Protein AF-I3XRX9-F1 (afdb_monomer_lite)

Radius of gyration: 26.28 Å; chains: 1; bounding box: 37×38×91 Å

Sequence (114 aa):
MSSILLLLAIVPALVHLVNTGLTSTSIAMETRVAANHGLLYLVRSNEGYRVLIYIGKPPGKLYLYDSTGVRIDLLAKCGFTESRTCIYPELLVLKPPVYMYIDGVIIAGVVVSP

Secondary structure (DSSP, 8-state):
-------SSSHHHHHHHHHHHHHS--S------PPP-EEEEEEE-SS-EEEEEEESS--S-EEEE-TT--EEESHHHH-TTS-SEEE-SS-B---SS-EEEETTEEEE-EEE--

Foldseek 3Di:
DDDPPDDDDPVVVVVVCVVVVVVVPPPDPPPPPPDKDKAWEFEDDPVATWIKIFIPADFPFKWKAAPVGDIDGVCVQAVRPPDRIGTRPDGDHGHPQMWMDGNNDIYTYDYDYD

Structure (mmCIF, N/CA/C/O backbone):
data_AF-I3XRX9-F1
#
_entry.id   AF-I3XRX9-F1
#
loop_
_atom_site.group_PDB
_atom_site.id
_atom_site.type_symbol
_atom_site.label_atom_id
_atom_site.label_alt_id
_atom_site.label_comp_id
_atom_site.la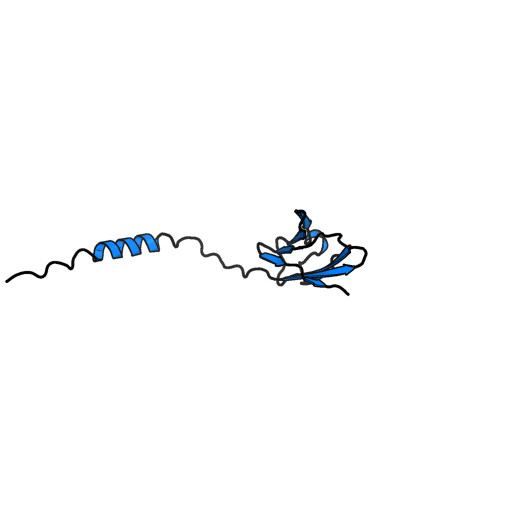bel_asym_id
_atom_site.label_entity_id
_atom_site.label_seq_id
_atom_site.pdbx_PDB_ins_code
_atom_site.Cartn_x
_atom_site.Cartn_y
_atom_site.Cartn_z
_atom_site.occupancy
_atom_site.B_iso_or_equiv
_atom_site.auth_seq_id
_atom_site.auth_comp_id
_atom_site.auth_asym_id
_atom_site.auth_atom_id
_atom_site.pdbx_PDB_model_num
ATOM 1 N N . MET A 1 1 ? -18.203 -29.471 -72.920 1.00 44.75 1 MET A N 1
ATOM 2 C CA . MET A 1 1 ? -18.127 -28.002 -73.068 1.00 44.75 1 MET A CA 1
ATOM 3 C C . MET A 1 1 ? -18.770 -27.360 -71.849 1.00 44.75 1 MET A C 1
ATOM 5 O O . MET A 1 1 ? -19.826 -27.832 -71.456 1.00 44.75 1 MET A O 1
ATOM 9 N N . SER A 1 2 ? -18.112 -26.321 -71.315 1.00 40.06 2 SER A N 1
ATOM 10 C CA . SER A 1 2 ? -18.525 -25.387 -70.245 1.00 40.06 2 SER A CA 1
ATOM 11 C C . SER A 1 2 ? -18.691 -25.920 -68.817 1.00 40.06 2 SER A C 1
ATOM 13 O O . SER A 1 2 ? -19.292 -26.959 -68.607 1.00 40.06 2 SER A O 1
ATOM 15 N N . SER A 1 3 ? -18.246 -25.240 -67.758 1.00 46.31 3 SER A N 1
ATOM 16 C CA . SER A 1 3 ? -17.369 -24.067 -67.600 1.00 46.31 3 SER A CA 1
ATOM 17 C C . SER A 1 3 ? -16.941 -24.054 -66.125 1.00 46.31 3 SER A C 1
ATOM 19 O O . SER A 1 3 ? -17.778 -23.856 -65.250 1.00 46.31 3 SER A O 1
ATOM 21 N N . ILE A 1 4 ? -15.655 -24.274 -65.840 1.00 51.44 4 ILE A N 1
ATOM 22 C CA . ILE A 1 4 ? -15.066 -24.041 -64.513 1.00 51.44 4 ILE A CA 1
ATOM 23 C C . ILE A 1 4 ? -14.690 -22.559 -64.470 1.00 51.44 4 ILE A C 1
ATOM 25 O O . ILE A 1 4 ? -13.703 -22.150 -65.072 1.00 51.44 4 ILE A O 1
ATOM 29 N N . LEU A 1 5 ? -15.500 -21.741 -63.806 1.00 52.81 5 LEU A N 1
ATOM 30 C CA . LEU A 1 5 ? -15.227 -20.320 -63.589 1.00 52.81 5 LEU A CA 1
ATOM 31 C C . LEU A 1 5 ? -15.628 -19.976 -62.160 1.00 52.81 5 LEU A C 1
ATOM 33 O O . LEU A 1 5 ? -16.762 -19.581 -61.933 1.00 52.81 5 LEU A O 1
ATOM 37 N N . LEU A 1 6 ? -14.716 -20.176 -61.204 1.00 50.69 6 LEU A N 1
ATOM 38 C CA . LEU A 1 6 ? -14.761 -19.557 -59.869 1.00 50.69 6 LEU A CA 1
ATOM 39 C C . LEU A 1 6 ? -13.520 -19.959 -59.062 1.00 50.69 6 LEU A C 1
ATOM 41 O O . LEU A 1 6 ? -13.612 -20.713 -58.106 1.00 50.69 6 LEU A O 1
ATOM 45 N N . LEU A 1 7 ? -12.330 -19.506 -59.462 1.00 51.50 7 LEU A N 1
ATOM 46 C CA . LEU A 1 7 ? -11.115 -19.718 -58.656 1.00 51.50 7 LEU A CA 1
ATOM 47 C C . LEU A 1 7 ? -10.012 -18.711 -59.009 1.00 51.50 7 LEU A C 1
ATOM 49 O O . LEU A 1 7 ? -8.885 -19.084 -59.289 1.00 51.50 7 LEU A O 1
ATOM 53 N N . LEU A 1 8 ? -10.332 -17.413 -59.035 1.00 51.22 8 LEU A N 1
ATOM 54 C CA . LEU 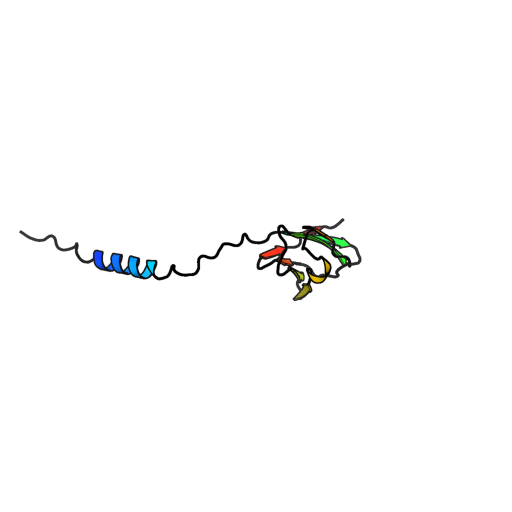A 1 8 ? -9.324 -16.367 -59.294 1.00 51.22 8 LEU A CA 1
ATOM 55 C C . LEU A 1 8 ? -9.549 -15.055 -58.525 1.00 51.22 8 LEU A C 1
ATOM 57 O O . LEU A 1 8 ? -8.906 -14.057 -58.822 1.00 51.22 8 LEU A O 1
ATOM 61 N N . ALA A 1 9 ? -10.418 -15.046 -57.507 1.00 51.31 9 ALA A N 1
ATOM 62 C CA . ALA A 1 9 ? -10.709 -13.837 -56.724 1.00 51.31 9 ALA A CA 1
ATOM 63 C C . ALA A 1 9 ? -10.263 -13.896 -55.248 1.00 51.31 9 ALA A C 1
ATOM 65 O O . ALA A 1 9 ? -10.376 -12.900 -54.544 1.00 51.31 9 ALA A O 1
ATOM 66 N N . ILE A 1 10 ? -9.738 -15.028 -54.761 1.00 52.91 10 ILE A N 1
ATOM 67 C CA . ILE A 1 10 ? -9.416 -15.196 -53.326 1.00 52.91 10 ILE A CA 1
ATOM 68 C C . ILE A 1 10 ? -7.946 -14.844 -53.015 1.00 52.91 10 ILE A C 1
ATOM 70 O O . ILE A 1 10 ? -7.601 -14.518 -51.882 1.00 52.91 10 ILE A O 1
ATOM 74 N N . VAL A 1 11 ? -7.069 -14.832 -54.022 1.00 53.94 11 VAL A N 1
ATOM 75 C CA . VAL A 1 11 ? -5.625 -14.615 -53.819 1.00 53.94 11 VAL A CA 1
ATOM 76 C C . VAL A 1 11 ? -5.262 -13.156 -53.473 1.00 53.94 11 VAL A C 1
ATOM 78 O O . VAL A 1 11 ? -4.489 -12.966 -52.533 1.00 53.94 11 VAL A O 1
ATOM 81 N N . PRO A 1 12 ? -5.819 -12.105 -54.114 1.00 53.53 12 PRO A N 1
ATOM 82 C CA . PRO A 1 12 ? -5.416 -10.725 -53.808 1.00 53.53 12 PRO A CA 1
ATOM 83 C C . PRO A 1 12 ? -5.842 -10.266 -52.405 1.00 53.53 12 PRO A C 1
ATOM 85 O O . PRO A 1 12 ? -5.142 -9.480 -51.769 1.00 53.53 12 PRO A O 1
ATOM 88 N N . ALA A 1 13 ? -6.962 -10.793 -51.895 1.00 54.06 13 ALA A N 1
ATOM 89 C CA . ALA A 1 13 ? -7.468 -10.473 -50.561 1.00 54.06 13 ALA A CA 1
ATOM 90 C C . ALA A 1 13 ? -6.580 -11.051 -49.443 1.00 54.06 13 ALA A C 1
ATOM 92 O O . ALA A 1 13 ? -6.353 -10.387 -48.434 1.00 54.06 13 ALA A O 1
ATOM 93 N N . LEU A 1 14 ? -6.015 -12.248 -49.644 1.00 53.19 14 LEU A N 1
ATOM 94 C CA . LEU A 1 14 ? -5.073 -12.860 -48.699 1.00 53.19 14 LEU A CA 1
ATOM 95 C C . LEU A 1 14 ? -3.733 -12.113 -48.655 1.00 53.19 14 LEU A C 1
ATOM 97 O O . LEU A 1 14 ? -3.187 -11.905 -47.574 1.00 53.19 14 LEU A O 1
ATOM 101 N N . VAL A 1 15 ? -3.229 -11.641 -49.799 1.00 55.78 15 VAL A N 1
ATOM 102 C CA . VAL A 1 15 ? -1.965 -10.881 -49.852 1.00 55.78 15 VAL A CA 1
ATOM 103 C C . VAL A 1 15 ? -2.104 -9.508 -49.183 1.00 55.78 15 VAL A C 1
ATOM 105 O O . VAL A 1 15 ? -1.197 -9.080 -48.469 1.00 55.78 15 VAL A O 1
ATOM 108 N N . HIS A 1 16 ? -3.249 -8.831 -49.332 1.00 51.84 16 HIS A N 1
ATOM 109 C CA . HIS A 1 16 ? -3.499 -7.578 -48.615 1.00 51.84 16 HIS A CA 1
ATOM 110 C C . HIS A 1 16 ? -3.662 -7.762 -47.103 1.00 51.84 16 HIS A C 1
ATOM 112 O O . HIS A 1 16 ? -3.181 -6.904 -46.361 1.00 51.84 16 HIS A O 1
ATOM 118 N N . LEU A 1 17 ? -4.249 -8.870 -46.633 1.00 50.88 17 LEU A N 1
ATOM 119 C CA . LEU A 1 17 ? -4.352 -9.152 -45.195 1.00 50.88 17 LEU A CA 1
ATOM 120 C C . LEU A 1 17 ? -2.981 -9.427 -44.559 1.00 50.88 17 LEU A C 1
ATOM 122 O O . LEU A 1 17 ? -2.712 -8.979 -43.448 1.00 50.88 17 LEU A O 1
ATOM 126 N N . VAL A 1 18 ? -2.092 -10.117 -45.278 1.00 52.66 18 VAL A N 1
ATOM 127 C CA . VAL A 1 18 ? -0.729 -10.396 -44.802 1.00 52.66 18 VAL A CA 1
ATOM 128 C C . VAL A 1 18 ? 0.119 -9.119 -44.788 1.00 52.66 18 VAL A C 1
ATOM 130 O O . VAL A 1 18 ? 0.792 -8.855 -43.794 1.00 52.66 18 VAL A O 1
ATOM 133 N N . ASN A 1 19 ? 0.036 -8.272 -45.822 1.00 49.12 19 ASN A N 1
ATOM 134 C CA . ASN A 1 19 ? 0.812 -7.027 -45.859 1.00 49.12 19 ASN A CA 1
ATOM 135 C C . ASN A 1 19 ? 0.320 -5.964 -44.868 1.00 49.12 19 ASN A C 1
ATOM 137 O O . ASN A 1 19 ? 1.153 -5.271 -44.299 1.00 49.12 19 ASN A O 1
ATOM 141 N N . THR A 1 20 ? -0.989 -5.842 -44.620 1.00 52.12 20 THR A N 1
ATOM 142 C CA . THR A 1 20 ? -1.497 -4.913 -43.588 1.00 52.12 20 THR A CA 1
ATOM 143 C C . THR A 1 20 ? -1.322 -5.453 -42.170 1.00 52.12 20 THR A C 1
ATOM 145 O O . THR A 1 20 ? -1.057 -4.669 -41.261 1.00 52.12 20 THR A O 1
ATOM 148 N N . GLY A 1 21 ? -1.382 -6.777 -41.983 1.00 45.41 21 GLY A N 1
ATOM 149 C CA . GLY A 1 21 ? -1.131 -7.424 -40.694 1.00 45.41 21 GLY A CA 1
ATOM 150 C C . GLY A 1 21 ? 0.336 -7.393 -40.249 1.00 45.41 21 GLY A C 1
ATOM 151 O O . GLY A 1 21 ? 0.602 -7.321 -39.053 1.00 45.41 21 GLY A O 1
ATOM 152 N N . LEU A 1 22 ? 1.295 -7.394 -41.185 1.00 46.22 22 LEU A N 1
ATOM 153 C CA . LEU A 1 22 ? 2.732 -7.370 -40.870 1.00 46.22 22 LEU A CA 1
ATOM 154 C C . LEU A 1 22 ? 3.300 -5.961 -40.632 1.00 46.22 22 LEU A C 1
ATOM 156 O O . LEU A 1 22 ? 4.352 -5.833 -40.009 1.00 46.22 22 LEU A O 1
ATOM 160 N N . THR A 1 23 ? 2.618 -4.897 -41.067 1.00 46.41 23 THR A N 1
ATOM 161 C CA . THR A 1 23 ? 3.064 -3.507 -40.837 1.00 46.41 23 THR A CA 1
ATOM 162 C C . THR A 1 23 ? 2.573 -2.882 -39.528 1.00 46.41 23 THR A C 1
ATOM 164 O O . THR A 1 23 ? 3.079 -1.830 -39.148 1.00 46.41 23 THR A O 1
ATOM 167 N N . SER A 1 24 ? 1.645 -3.508 -38.791 1.00 39.94 24 SER A N 1
ATOM 168 C CA . SER A 1 24 ? 1.189 -3.017 -37.474 1.00 39.94 24 SER A CA 1
ATOM 169 C C . SER A 1 24 ? 1.869 -3.687 -36.274 1.00 39.94 24 SER A C 1
ATOM 171 O O . SER A 1 24 ? 1.620 -3.297 -35.138 1.00 39.94 24 SER A O 1
ATOM 173 N N . THR A 1 25 ? 2.752 -4.664 -36.489 1.00 43.28 25 THR A N 1
ATOM 174 C CA . THR A 1 25 ? 3.538 -5.318 -35.421 1.00 43.28 25 THR A CA 1
ATOM 175 C C . THR A 1 25 ? 4.979 -4.811 -35.339 1.00 43.28 25 THR A C 1
ATOM 177 O O . THR A 1 25 ? 5.870 -5.516 -34.880 1.00 43.28 25 THR A O 1
ATOM 180 N N . SER A 1 26 ? 5.207 -3.558 -35.738 1.00 44.41 26 SER A N 1
ATOM 181 C CA . SER A 1 26 ? 6.337 -2.750 -35.259 1.00 44.41 26 SER A CA 1
ATOM 182 C C . SER A 1 26 ? 5.851 -1.787 -34.167 1.00 44.41 26 SER A C 1
ATOM 184 O O . SER A 1 26 ? 6.150 -0.599 -34.156 1.00 44.41 26 SER A O 1
ATOM 186 N N . ILE A 1 27 ? 5.041 -2.294 -33.240 1.00 44.47 27 ILE A N 1
ATOM 187 C CA . ILE A 1 27 ? 4.918 -1.664 -31.930 1.00 44.47 27 ILE A CA 1
ATOM 188 C C . ILE A 1 27 ? 5.978 -2.353 -31.101 1.00 44.47 27 ILE A C 1
ATOM 190 O O . ILE A 1 27 ? 5.930 -3.569 -30.932 1.00 44.47 27 ILE A O 1
ATOM 194 N N . ALA A 1 28 ? 6.973 -1.548 -30.735 1.00 43.38 28 ALA A N 1
ATOM 195 C CA . ALA A 1 28 ? 7.987 -1.771 -29.727 1.00 43.38 28 ALA A CA 1
ATOM 196 C C . ALA A 1 28 ? 7.916 -3.153 -29.077 1.00 43.38 28 ALA A C 1
ATOM 198 O O . ALA A 1 28 ? 6.959 -3.489 -28.384 1.00 43.38 28 ALA A O 1
ATOM 199 N N . MET A 1 29 ? 8.988 -3.914 -29.272 1.00 40.75 29 MET A N 1
ATOM 200 C CA . MET A 1 29 ? 9.424 -4.954 -28.361 1.00 40.75 29 MET A CA 1
ATOM 201 C C . MET A 1 29 ? 9.433 -4.356 -26.948 1.00 40.75 29 MET A C 1
ATOM 203 O O . MET A 1 29 ? 10.442 -3.826 -26.491 1.00 40.75 29 MET A O 1
ATOM 207 N N . GLU A 1 30 ? 8.276 -4.378 -26.283 1.00 42.12 30 GLU A N 1
ATOM 208 C CA . GLU A 1 30 ? 8.170 -4.218 -24.852 1.00 42.12 30 GLU A CA 1
ATOM 209 C C . GLU A 1 30 ? 8.984 -5.385 -24.325 1.00 42.12 30 GLU A C 1
ATOM 211 O O . GLU A 1 30 ? 8.552 -6.541 -24.306 1.00 42.12 30 GLU A O 1
ATOM 216 N N . THR A 1 31 ? 10.216 -5.086 -23.931 1.00 41.75 31 THR A N 1
ATOM 217 C CA . THR A 1 31 ? 10.817 -5.744 -22.791 1.00 41.75 31 THR A CA 1
ATOM 218 C C . THR A 1 31 ? 9.714 -5.806 -21.749 1.00 41.75 31 THR A C 1
ATOM 220 O O . THR A 1 31 ? 9.411 -4.808 -21.100 1.00 41.75 31 THR A O 1
ATOM 223 N N . ARG A 1 32 ? 9.034 -6.956 -21.647 1.00 45.69 32 ARG A N 1
ATOM 224 C CA . ARG A 1 32 ? 8.121 -7.248 -20.550 1.00 45.69 32 ARG A CA 1
ATOM 225 C C . ARG A 1 32 ? 8.995 -7.237 -19.311 1.00 45.69 32 ARG A C 1
ATOM 227 O O . ARG A 1 32 ? 9.525 -8.265 -18.900 1.00 45.69 32 ARG A O 1
ATOM 234 N N . VAL A 1 33 ? 9.225 -6.046 -18.769 1.00 56.09 33 VAL A N 1
ATOM 235 C CA . VAL A 1 33 ? 9.809 -5.855 -17.458 1.00 56.09 33 VAL A CA 1
ATOM 236 C C . VAL A 1 33 ? 8.887 -6.656 -16.562 1.00 56.09 33 VAL A C 1
ATOM 238 O O . VAL A 1 33 ? 7.717 -6.304 -16.434 1.00 56.09 33 VAL A O 1
ATOM 241 N N . ALA A 1 34 ? 9.380 -7.782 -16.039 1.00 63.69 34 ALA A N 1
ATOM 242 C CA . ALA A 1 34 ? 8.590 -8.650 -15.180 1.00 63.69 34 ALA A CA 1
ATOM 243 C C . ALA A 1 34 ? 7.884 -7.764 -14.150 1.00 63.69 34 ALA A C 1
ATOM 245 O O . ALA A 1 34 ? 8.560 -7.004 -13.446 1.00 63.69 34 ALA A O 1
ATOM 246 N N . ALA A 1 35 ? 6.548 -7.766 -14.157 1.00 76.69 35 ALA A N 1
ATOM 247 C CA . ALA A 1 35 ? 5.759 -6.851 -13.346 1.00 76.69 35 ALA A CA 1
ATOM 248 C C . ALA A 1 35 ? 6.189 -6.980 -11.880 1.00 76.69 35 ALA A C 1
ATOM 250 O O . ALA A 1 35 ? 6.517 -8.076 -11.411 1.00 76.69 35 ALA A O 1
ATOM 251 N N . ASN A 1 36 ? 6.272 -5.852 -11.171 1.00 86.12 36 ASN A N 1
ATOM 252 C CA . ASN A 1 36 ? 6.598 -5.915 -9.753 1.00 86.12 36 ASN A CA 1
ATOM 253 C C . ASN A 1 36 ? 5.474 -6.657 -9.010 1.00 86.12 36 ASN A C 1
ATOM 255 O O . ASN A 1 36 ? 4.326 -6.676 -9.450 1.00 86.12 36 ASN A O 1
ATOM 259 N N . HIS A 1 37 ? 5.807 -7.295 -7.900 1.00 90.12 37 HIS A N 1
ATOM 260 C CA . HIS A 1 37 ? 4.839 -7.982 -7.055 1.00 90.12 37 HIS A CA 1
ATOM 261 C C . HIS A 1 37 ? 5.105 -7.620 -5.605 1.00 90.12 37 HIS A C 1
ATOM 263 O O . HIS A 1 37 ? 6.197 -7.179 -5.245 1.00 90.12 37 HIS A O 1
ATOM 269 N N . GLY A 1 38 ? 4.107 -7.825 -4.761 1.00 93.31 38 GLY A N 1
ATOM 270 C CA . GLY A 1 38 ? 4.213 -7.475 -3.362 1.00 93.31 38 GLY A CA 1
ATOM 271 C C . GLY A 1 38 ? 3.037 -7.969 -2.546 1.00 93.31 38 GLY A C 1
ATOM 272 O O . GLY A 1 38 ? 2.097 -8.566 -3.067 1.00 93.31 38 GLY A O 1
ATOM 273 N N . LEU A 1 39 ? 3.116 -7.708 -1.250 1.00 95.56 39 LEU A N 1
ATOM 274 C CA . LEU A 1 39 ? 2.059 -7.973 -0.287 1.00 95.56 39 LEU A CA 1
ATOM 275 C C . LEU A 1 39 ? 1.872 -6.728 0.569 1.00 95.56 39 LEU A C 1
ATOM 277 O O . LEU A 1 39 ? 2.846 -6.069 0.935 1.00 95.56 39 LEU A O 1
ATOM 281 N N . LEU A 1 40 ? 0.617 -6.436 0.890 1.00 97.00 40 LEU A N 1
ATOM 282 C CA . LEU A 1 40 ? 0.231 -5.371 1.801 1.00 97.00 40 LEU A CA 1
ATOM 283 C C . LEU A 1 40 ? -0.613 -5.984 2.916 1.00 97.00 40 LEU A C 1
ATOM 285 O O . LEU A 1 40 ? -1.729 -6.438 2.667 1.00 97.00 40 LEU A O 1
ATOM 289 N N . TYR A 1 41 ? -0.091 -5.959 4.138 1.00 96.62 41 TYR A N 1
ATOM 290 C CA . TYR A 1 41 ? -0.827 -6.342 5.336 1.00 96.62 41 TYR A CA 1
ATOM 291 C C . TYR A 1 41 ? -1.131 -5.111 6.182 1.00 96.62 41 TYR A C 1
ATOM 293 O O . TYR A 1 41 ? -0.261 -4.276 6.440 1.00 96.62 41 TYR A O 1
ATOM 301 N N . LEU A 1 42 ? -2.379 -5.023 6.626 1.00 96.25 42 LEU A N 1
ATOM 302 C CA . LEU A 1 42 ? -2.904 -3.944 7.451 1.00 96.25 42 LEU A CA 1
ATOM 303 C C . LEU A 1 42 ? -3.366 -4.557 8.767 1.00 96.25 42 LEU A C 1
ATOM 305 O O . LEU A 1 42 ? -4.479 -5.073 8.867 1.00 96.25 42 LEU A O 1
ATOM 309 N N . VAL A 1 43 ? -2.493 -4.534 9.769 1.00 95.19 43 VAL A N 1
ATOM 310 C CA . VAL A 1 43 ? -2.805 -5.075 11.094 1.00 95.19 43 VAL A CA 1
ATOM 311 C C . VAL A 1 43 ? -3.587 -4.021 11.862 1.00 95.19 43 VAL A C 1
ATOM 313 O O . VAL A 1 43 ? -3.063 -2.942 12.150 1.00 95.19 43 VAL A O 1
ATOM 316 N N . ARG A 1 44 ? -4.854 -4.312 12.151 1.00 93.62 44 ARG A N 1
ATOM 317 C CA . ARG A 1 44 ? -5.771 -3.367 12.790 1.00 93.62 44 ARG A CA 1
ATOM 318 C C . ARG A 1 44 ? -5.481 -3.243 14.285 1.00 93.62 44 ARG A C 1
ATOM 320 O O . ARG A 1 44 ? -5.356 -4.244 14.983 1.00 93.62 44 ARG A O 1
ATOM 327 N N . SER A 1 45 ? -5.447 -2.014 14.783 1.00 90.38 45 SER A N 1
ATOM 328 C CA . SER A 1 45 ? -5.499 -1.677 16.207 1.00 90.38 45 SER A CA 1
ATOM 329 C C . SER A 1 45 ? -6.648 -0.697 16.475 1.00 90.38 45 SER A C 1
ATOM 331 O O . SER A 1 45 ? -7.329 -0.247 15.549 1.00 90.38 45 SER A O 1
ATOM 333 N N . ASN A 1 46 ? -6.868 -0.346 17.744 1.00 89.75 46 ASN A N 1
ATOM 334 C CA . ASN A 1 46 ? -7.856 0.672 18.123 1.00 89.75 46 ASN A CA 1
ATOM 335 C C . ASN A 1 46 ? -7.490 2.078 17.616 1.00 89.75 46 ASN A C 1
ATOM 337 O O . ASN A 1 46 ? -8.362 2.932 17.496 1.00 89.75 46 ASN A O 1
ATOM 341 N N . GLU A 1 47 ? -6.213 2.312 17.313 1.00 92.19 47 GLU A N 1
ATOM 342 C CA . GLU A 1 47 ? -5.667 3.624 16.949 1.00 92.19 47 GLU A CA 1
ATOM 343 C C . GLU A 1 47 ? -5.440 3.775 15.435 1.00 92.19 47 GLU A C 1
ATOM 345 O O . GLU A 1 47 ? -5.206 4.879 14.952 1.00 92.19 47 GLU A O 1
ATOM 350 N N . GLY A 1 48 ? -5.514 2.684 14.664 1.00 94.12 48 GLY A N 1
ATOM 351 C CA . GLY A 1 48 ? -5.305 2.701 13.216 1.00 94.12 48 GLY A CA 1
ATOM 352 C C . GLY A 1 48 ? -4.809 1.363 12.677 1.00 94.12 48 GLY A C 1
ATOM 353 O O . GLY A 1 48 ? -5.139 0.301 13.202 1.00 94.12 48 GLY A O 1
ATOM 354 N N . TYR A 1 49 ? -4.010 1.410 11.613 1.00 95.69 49 TYR A N 1
ATOM 355 C CA . TYR A 1 49 ? -3.377 0.241 11.011 1.00 95.69 49 TYR A CA 1
ATOM 356 C C . TYR A 1 49 ? -1.861 0.322 11.132 1.00 95.69 49 TYR A C 1
ATOM 358 O O . TYR A 1 49 ? -1.245 1.327 10.767 1.00 95.69 49 TYR A O 1
ATOM 366 N N . ARG A 1 50 ? -1.248 -0.776 11.578 1.00 95.31 50 ARG A N 1
ATOM 367 C CA . ARG A 1 50 ? 0.176 -1.022 11.358 1.00 95.31 50 ARG A CA 1
ATOM 368 C C . ARG A 1 50 ? 0.338 -1.649 9.978 1.00 95.31 50 ARG A C 1
ATOM 370 O O . ARG A 1 50 ? -0.274 -2.675 9.684 1.00 95.31 50 ARG A O 1
ATOM 377 N N . VAL A 1 51 ? 1.150 -1.017 9.138 1.00 95.56 51 VAL A N 1
ATOM 378 C CA . VAL A 1 51 ? 1.300 -1.399 7.732 1.00 95.56 51 VAL A CA 1
ATOM 379 C C . VAL A 1 51 ? 2.593 -2.180 7.537 1.00 95.56 51 VAL A C 1
ATOM 381 O O . VAL A 1 51 ? 3.676 -1.683 7.840 1.00 95.56 51 VAL A O 1
ATOM 384 N N . LEU A 1 52 ? 2.471 -3.409 7.035 1.00 95.31 52 LEU A N 1
ATOM 385 C CA . LEU A 1 52 ? 3.595 -4.268 6.679 1.00 95.31 52 LEU A CA 1
ATOM 386 C C . LEU A 1 52 ? 3.566 -4.515 5.177 1.00 95.31 52 LEU A C 1
ATOM 388 O O . LEU A 1 52 ? 2.538 -4.891 4.612 1.00 95.31 52 LEU A O 1
ATOM 392 N N . ILE A 1 53 ? 4.708 -4.300 4.541 1.00 95.75 53 ILE A N 1
ATOM 393 C CA . ILE A 1 53 ? 4.842 -4.325 3.091 1.00 95.75 53 ILE A CA 1
ATOM 394 C C . ILE A 1 53 ? 5.964 -5.285 2.718 1.00 95.75 53 ILE A C 1
ATOM 396 O O . ILE A 1 53 ? 7.040 -5.258 3.315 1.00 95.75 53 ILE A O 1
ATOM 400 N N . TYR A 1 54 ? 5.715 -6.096 1.696 1.00 94.75 54 TYR A N 1
ATOM 401 C CA . TYR A 1 54 ? 6.731 -6.866 0.985 1.00 94.75 54 TYR A CA 1
ATOM 402 C C . TYR A 1 54 ? 6.718 -6.489 -0.494 1.00 94.75 54 TYR A C 1
ATOM 404 O O . TYR A 1 54 ? 5.640 -6.344 -1.070 1.00 94.75 54 TYR A O 1
ATOM 412 N N . ILE A 1 55 ? 7.892 -6.378 -1.115 1.00 93.62 55 ILE A N 1
ATOM 413 C CA . ILE A 1 55 ? 8.061 -6.074 -2.538 1.00 93.62 55 ILE A CA 1
ATOM 414 C C . ILE A 1 55 ? 9.143 -6.976 -3.127 1.00 93.62 55 ILE A C 1
ATOM 416 O O . ILE A 1 55 ? 10.234 -7.112 -2.577 1.00 93.62 55 ILE A O 1
ATOM 420 N N . GLY A 1 56 ? 8.849 -7.592 -4.270 1.00 90.44 56 GLY A N 1
ATOM 421 C CA . GLY A 1 56 ? 9.732 -8.564 -4.910 1.00 90.44 56 GLY A CA 1
ATOM 422 C C . GLY A 1 56 ? 11.045 -7.980 -5.432 1.00 90.44 56 GLY A C 1
ATOM 423 O O . GLY A 1 56 ? 12.083 -8.643 -5.365 1.00 90.44 56 GLY A O 1
ATOM 424 N N . LYS A 1 57 ? 11.009 -6.746 -5.943 1.00 89.69 57 LYS A N 1
ATOM 425 C CA . LYS A 1 57 ? 12.172 -5.998 -6.445 1.00 89.69 57 LYS A CA 1
ATOM 426 C C . LYS A 1 57 ? 12.058 -4.507 -6.083 1.00 89.69 57 LYS A C 1
ATOM 428 O O . LYS A 1 57 ? 10.928 -4.024 -5.975 1.00 89.69 57 LYS A O 1
ATOM 433 N N . PRO A 1 58 ? 13.179 -3.775 -5.946 1.00 90.56 58 PRO A N 1
ATOM 434 C CA . PRO A 1 58 ? 13.165 -2.339 -5.665 1.00 90.56 58 PRO A CA 1
ATOM 435 C C . PRO A 1 58 ? 12.213 -1.582 -6.606 1.00 90.56 58 PRO A C 1
ATOM 437 O O . PRO A 1 58 ? 12.379 -1.684 -7.826 1.00 90.56 58 PRO A O 1
ATOM 440 N N . PRO A 1 59 ? 11.192 -0.883 -6.078 1.00 91.62 59 PRO A N 1
ATOM 441 C CA . PRO A 1 59 ? 10.241 -0.167 -6.907 1.00 91.62 59 PRO A CA 1
ATOM 442 C C . PRO A 1 59 ? 10.754 1.227 -7.271 1.00 91.62 59 PRO A C 1
ATOM 444 O O . PRO A 1 59 ? 11.391 1.896 -6.459 1.00 91.62 59 PRO A O 1
ATOM 447 N N . GLY A 1 60 ? 10.432 1.695 -8.476 1.00 91.19 60 GLY A N 1
ATOM 448 C CA . GLY A 1 60 ? 10.657 3.089 -8.872 1.00 91.19 60 GLY A CA 1
ATOM 449 C C . GLY A 1 60 ? 9.570 4.028 -8.340 1.00 91.19 60 GLY A C 1
ATOM 450 O O . GLY A 1 60 ? 9.820 5.208 -8.104 1.00 91.19 60 GLY A O 1
ATOM 451 N N . LYS A 1 61 ? 8.355 3.505 -8.137 1.00 91.81 61 LYS A N 1
ATOM 452 C CA . LYS A 1 61 ? 7.205 4.197 -7.546 1.00 91.81 61 LYS A CA 1
ATOM 453 C C . LYS A 1 61 ? 6.464 3.267 -6.595 1.00 91.81 61 LYS A C 1
ATOM 455 O O . LYS A 1 61 ? 6.063 2.174 -6.996 1.00 91.81 61 LYS A O 1
ATOM 460 N N . LEU A 1 62 ? 6.210 3.737 -5.374 1.00 94.06 62 LEU A N 1
ATOM 461 C CA . LEU A 1 62 ? 5.450 3.003 -4.367 1.00 94.06 62 LEU A CA 1
ATOM 462 C C . LEU A 1 62 ? 4.516 3.932 -3.596 1.00 94.06 62 LEU A C 1
ATOM 464 O O . LEU A 1 62 ? 4.969 4.825 -2.878 1.00 94.06 62 LEU A O 1
ATOM 468 N N . TYR A 1 63 ? 3.216 3.680 -3.698 1.00 95.88 63 TYR A N 1
ATOM 469 C CA . TYR A 1 63 ? 2.206 4.494 -3.030 1.00 95.88 63 TYR A CA 1
ATOM 470 C C . TYR A 1 63 ? 1.177 3.631 -2.313 1.00 95.88 63 TYR A C 1
ATOM 472 O O . TYR A 1 63 ? 0.817 2.560 -2.798 1.00 95.88 63 TYR A O 1
ATOM 480 N N . LEU A 1 64 ? 0.667 4.134 -1.194 1.00 96.69 64 LEU A N 1
ATOM 481 C CA . LEU A 1 64 ? -0.524 3.615 -0.532 1.00 96.69 64 LEU A CA 1
ATOM 482 C C . LEU A 1 64 ? -1.711 4.523 -0.850 1.00 96.69 64 LEU A C 1
ATOM 484 O O . LEU A 1 64 ? -1.580 5.745 -0.756 1.00 96.69 64 LEU A O 1
ATOM 488 N N . TYR A 1 65 ? -2.849 3.924 -1.185 1.00 97.06 65 TYR A N 1
ATOM 489 C CA . TYR A 1 65 ? -4.114 4.608 -1.417 1.00 97.06 65 TYR A CA 1
ATOM 490 C C . TYR A 1 65 ? -5.207 4.057 -0.516 1.00 97.06 65 TYR A C 1
ATOM 492 O O . TYR A 1 65 ? -5.289 2.845 -0.319 1.00 97.06 65 TYR A O 1
ATOM 500 N N . ASP A 1 66 ? -6.070 4.932 -0.016 1.00 96.81 66 ASP A N 1
ATOM 501 C CA . ASP A 1 66 ? -7.293 4.547 0.688 1.00 96.81 66 ASP A CA 1
ATOM 502 C C . ASP A 1 66 ? -8.549 4.911 -0.121 1.00 96.81 66 ASP A C 1
ATOM 504 O O . ASP A 1 66 ? -8.466 5.540 -1.180 1.00 96.81 66 ASP A O 1
ATOM 508 N N . SER A 1 67 ? -9.729 4.514 0.360 1.00 95.62 67 SER A N 1
ATOM 509 C CA . SER A 1 67 ? -10.988 4.708 -0.372 1.00 95.62 67 SER A CA 1
ATOM 510 C C . SER A 1 67 ? -11.437 6.162 -0.496 1.00 95.62 67 SER A C 1
ATOM 512 O O . SER A 1 67 ? -12.308 6.468 -1.309 1.00 95.62 67 SER A O 1
ATOM 514 N N . THR A 1 68 ? -10.835 7.070 0.272 1.00 95.94 68 THR A N 1
ATOM 515 C CA . THR A 1 68 ? -11.073 8.513 0.154 1.00 95.94 68 THR A CA 1
ATOM 516 C C . THR A 1 68 ? -10.094 9.215 -0.776 1.00 95.94 68 THR A C 1
ATOM 518 O O . THR A 1 68 ? -10.214 10.419 -0.988 1.00 95.94 68 THR A O 1
ATOM 521 N N . GLY A 1 69 ? -9.151 8.474 -1.361 1.00 91.12 69 GLY A N 1
ATOM 522 C CA . GLY A 1 69 ? -8.133 9.015 -2.252 1.00 91.12 69 GLY A CA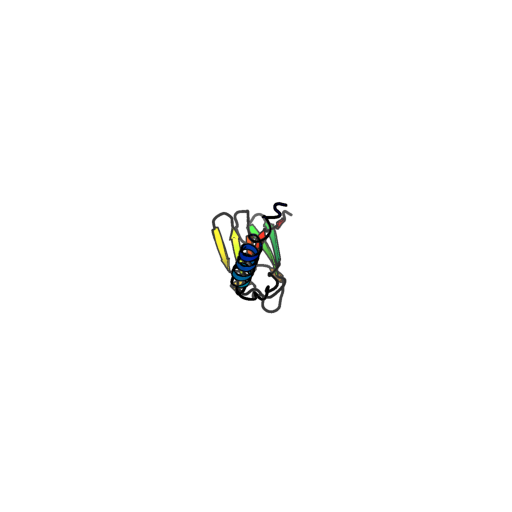 1
ATOM 523 C C . GLY A 1 69 ? -6.924 9.595 -1.521 1.00 91.12 69 GLY A C 1
ATOM 524 O O . GLY A 1 69 ? -6.122 10.287 -2.150 1.00 91.12 69 GLY A O 1
ATOM 525 N N . VAL A 1 70 ? -6.751 9.309 -0.221 1.00 94.94 70 VAL A N 1
ATOM 526 C CA . VAL A 1 70 ? -5.491 9.614 0.474 1.00 94.94 70 VAL A CA 1
ATOM 527 C C . VAL A 1 70 ? -4.364 8.898 -0.262 1.00 94.94 70 VAL A C 1
ATOM 529 O O . VAL A 1 70 ? -4.489 7.712 -0.547 1.00 94.94 70 VAL A O 1
ATOM 532 N N . ARG A 1 71 ? -3.266 9.605 -0.557 1.00 94.94 71 ARG A N 1
ATOM 533 C CA . ARG A 1 71 ? -2.058 9.040 -1.174 1.00 94.94 71 ARG A CA 1
ATOM 534 C C . ARG A 1 71 ? -0.857 9.237 -0.263 1.00 94.94 71 ARG A C 1
ATOM 536 O O . ARG A 1 71 ? -0.483 10.374 0.013 1.00 94.94 71 ARG A O 1
ATOM 543 N N . ILE A 1 72 ? -0.202 8.145 0.116 1.00 95.00 72 ILE A N 1
ATOM 544 C CA . ILE A 1 72 ? 1.016 8.166 0.935 1.00 95.00 72 ILE A CA 1
ATOM 545 C C . ILE A 1 72 ? 2.179 7.627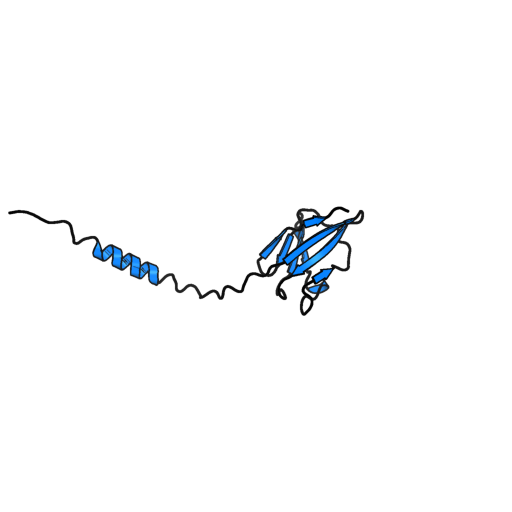 0.105 1.00 95.00 72 ILE A C 1
ATOM 547 O O . ILE A 1 72 ? 2.079 6.545 -0.472 1.00 95.00 72 ILE A O 1
ATOM 551 N N . ASP A 1 73 ? 3.276 8.383 0.033 1.00 94.12 73 ASP A N 1
ATOM 552 C CA . ASP A 1 73 ? 4.526 7.926 -0.579 1.00 94.12 73 ASP A CA 1
ATOM 553 C C . ASP A 1 73 ? 5.281 7.027 0.401 1.00 94.12 73 ASP A C 1
ATOM 555 O O . ASP A 1 73 ? 5.765 7.471 1.444 1.00 94.12 73 ASP A O 1
ATOM 559 N N . LEU A 1 74 ? 5.343 5.740 0.069 1.00 92.81 74 LEU A N 1
ATOM 560 C CA . LEU A 1 74 ? 5.965 4.736 0.921 1.00 92.81 74 LEU A CA 1
ATOM 561 C C . LEU A 1 74 ? 7.477 4.645 0.681 1.00 92.81 74 LEU A C 1
ATOM 563 O O . LEU A 1 74 ? 8.199 4.248 1.594 1.00 92.81 74 LEU A O 1
ATOM 567 N N . LEU A 1 75 ? 7.981 5.025 -0.501 1.00 91.25 75 LEU A N 1
ATOM 568 C CA . LEU A 1 75 ? 9.419 4.982 -0.799 1.00 91.25 75 LEU A CA 1
ATOM 569 C C . LEU A 1 75 ? 10.197 5.925 0.117 1.00 91.25 75 LEU A C 1
ATOM 571 O O . LEU A 1 75 ? 11.232 5.531 0.654 1.00 91.25 75 LEU A O 1
ATOM 575 N N . ALA A 1 76 ? 9.659 7.125 0.348 1.00 87.25 76 ALA A N 1
ATOM 576 C CA . ALA A 1 76 ? 10.279 8.143 1.195 1.00 87.25 76 ALA A CA 1
ATOM 577 C C . ALA A 1 76 ? 10.508 7.685 2.648 1.00 87.25 76 ALA A C 1
ATOM 579 O O . ALA A 1 76 ? 11.384 8.212 3.330 1.00 87.25 76 ALA A O 1
ATOM 580 N N . LYS A 1 77 ? 9.714 6.722 3.130 1.00 86.94 77 LYS A N 1
ATOM 581 C CA . LYS A 1 77 ? 9.764 6.229 4.515 1.00 86.94 77 LYS A CA 1
ATOM 582 C C . LYS A 1 77 ? 10.411 4.852 4.635 1.00 86.94 77 LYS A C 1
ATOM 584 O O . LYS A 1 77 ? 11.080 4.590 5.626 1.00 86.94 77 LYS A O 1
ATOM 589 N N . CYS A 1 78 ? 10.210 3.983 3.647 1.00 86.69 78 CYS A N 1
ATOM 590 C CA . CYS A 1 78 ? 10.634 2.587 3.707 1.00 86.69 78 CYS A CA 1
ATOM 591 C C . CYS A 1 78 ? 11.952 2.276 2.994 1.00 86.69 78 CYS A C 1
ATOM 593 O O . CYS A 1 78 ? 12.530 1.236 3.288 1.00 86.69 78 CYS A O 1
ATOM 595 N N . GLY A 1 79 ? 12.418 3.116 2.059 1.00 78.00 79 GLY A N 1
ATOM 596 C CA . GLY A 1 79 ? 13.732 2.959 1.421 1.00 78.00 79 GLY A CA 1
ATOM 597 C C . GLY A 1 79 ? 14.022 1.545 0.889 1.00 78.00 79 GLY A C 1
ATOM 598 O O . GLY A 1 79 ? 14.981 0.914 1.320 1.00 78.00 79 GLY A O 1
ATOM 599 N N . PHE A 1 80 ? 13.197 1.036 -0.037 1.00 77.56 80 PHE A N 1
ATOM 600 C CA . PHE A 1 80 ? 13.282 -0.328 -0.601 1.00 77.56 80 PHE A CA 1
ATOM 601 C C . PHE A 1 80 ? 14.470 -0.542 -1.570 1.00 77.56 80 PHE A C 1
ATOM 603 O O . PHE A 1 80 ? 14.295 -1.044 -2.681 1.00 77.56 80 PHE A O 1
ATOM 610 N N . THR A 1 81 ? 15.682 -0.142 -1.184 1.00 69.19 81 THR A N 1
ATOM 611 C CA . THR A 1 81 ? 16.903 -0.313 -1.990 1.00 69.19 81 THR A CA 1
ATOM 612 C C . THR A 1 81 ? 17.534 -1.693 -1.805 1.00 69.19 81 THR A C 1
ATOM 614 O O . THR A 1 81 ? 17.979 -2.293 -2.779 1.00 69.19 81 THR A O 1
ATOM 617 N N . GLU A 1 82 ? 17.528 -2.216 -0.575 1.00 65.00 82 GLU A N 1
ATOM 618 C CA . GLU A 1 82 ? 18.171 -3.492 -0.214 1.00 65.00 82 GLU A CA 1
ATOM 619 C C . GLU A 1 82 ? 17.210 -4.467 0.479 1.00 65.00 82 GLU A C 1
ATOM 621 O O . GLU A 1 82 ? 17.198 -5.663 0.178 1.00 65.00 82 GLU A O 1
ATOM 626 N N . SER A 1 83 ? 16.359 -3.960 1.378 1.00 70.25 83 SER A N 1
ATOM 627 C CA . SER A 1 83 ? 15.325 -4.761 2.033 1.00 70.25 83 SER A CA 1
ATOM 628 C C . SER A 1 83 ? 14.085 -4.876 1.154 1.00 70.25 83 SER A C 1
ATOM 630 O O . SER A 1 83 ? 13.558 -3.883 0.655 1.00 70.25 83 SER A O 1
ATOM 632 N N . ARG A 1 84 ? 13.578 -6.104 1.014 1.00 87.19 84 ARG A N 1
ATOM 633 C CA . ARG A 1 84 ? 12.299 -6.392 0.345 1.00 87.19 84 ARG A CA 1
ATOM 634 C C . ARG A 1 84 ? 11.092 -6.156 1.243 1.00 87.19 84 ARG A C 1
ATOM 636 O O . ARG A 1 84 ? 9.969 -6.145 0.753 1.00 87.19 84 ARG A O 1
ATOM 643 N N . THR A 1 85 ? 11.303 -6.000 2.544 1.00 91.75 85 THR A N 1
ATOM 644 C CA . THR A 1 85 ? 10.245 -5.780 3.529 1.00 91.75 85 THR A CA 1
ATOM 645 C C . THR A 1 85 ? 10.397 -4.428 4.205 1.00 91.75 85 THR A C 1
ATOM 647 O O . THR A 1 85 ? 11.508 -3.962 4.457 1.00 91.75 85 THR A O 1
ATOM 650 N N . CYS A 1 86 ? 9.265 -3.821 4.544 1.00 92.06 86 CYS A N 1
ATOM 651 C CA . CYS A 1 86 ? 9.205 -2.641 5.394 1.00 92.06 86 CYS A CA 1
ATOM 652 C C . CYS A 1 86 ? 8.015 -2.739 6.343 1.00 92.06 86 CYS A C 1
ATOM 654 O O . CYS A 1 86 ? 6.924 -3.159 5.951 1.00 92.06 86 CYS A O 1
ATOM 656 N N . ILE A 1 87 ? 8.222 -2.295 7.578 1.00 93.19 87 ILE A N 1
ATOM 657 C CA . ILE A 1 87 ? 7.144 -1.950 8.498 1.00 93.19 87 ILE A CA 1
ATOM 658 C C . ILE A 1 87 ? 7.068 -0.430 8.495 1.00 93.19 87 ILE A C 1
ATOM 660 O O . ILE A 1 87 ? 8.045 0.229 8.853 1.00 93.19 87 ILE A O 1
ATOM 664 N N . TYR A 1 88 ? 5.935 0.123 8.067 1.00 93.75 88 TYR A N 1
ATOM 665 C CA . TYR A 1 88 ? 5.762 1.570 8.077 1.00 93.75 88 TYR A CA 1
ATOM 666 C C . TYR A 1 88 ? 5.846 2.067 9.534 1.00 93.75 88 TYR A C 1
ATOM 668 O O . TYR A 1 88 ? 5.192 1.484 10.405 1.00 93.75 88 TYR A O 1
ATOM 676 N N . PRO A 1 89 ? 6.667 3.091 9.826 1.00 89.56 89 PRO A N 1
ATOM 677 C CA . PRO A 1 89 ? 7.053 3.415 11.201 1.00 89.56 89 PRO A CA 1
ATOM 678 C C . PRO A 1 89 ? 5.914 4.003 12.041 1.00 89.56 89 PRO A C 1
ATOM 680 O O . PRO A 1 89 ? 5.934 3.900 13.265 1.00 89.56 89 PRO A O 1
ATOM 683 N N . GLU A 1 90 ? 4.923 4.616 11.399 1.00 92.81 90 GLU A N 1
ATOM 684 C CA . GLU A 1 90 ? 3.822 5.317 12.061 1.00 92.81 90 GLU A CA 1
ATOM 685 C C . GLU A 1 90 ? 2.514 4.514 11.931 1.00 92.81 90 GLU A C 1
ATOM 687 O O . GLU A 1 90 ? 2.313 3.761 10.975 1.00 92.81 90 GLU A O 1
ATOM 692 N N . LEU A 1 91 ? 1.596 4.672 12.886 1.00 93.44 91 LEU A N 1
ATOM 693 C CA . LEU A 1 91 ? 0.238 4.146 12.734 1.00 93.44 91 LEU A CA 1
ATOM 694 C C . LEU A 1 91 ? -0.525 4.996 11.720 1.00 93.44 91 LEU A C 1
ATOM 696 O O . LEU A 1 91 ? -0.519 6.223 11.798 1.00 93.44 91 LEU A O 1
ATOM 700 N N . LEU A 1 92 ? -1.202 4.337 10.780 1.00 95.00 92 LEU A N 1
ATOM 701 C CA . LEU A 1 92 ? -1.963 5.017 9.739 1.00 95.00 92 LEU A CA 1
ATOM 702 C C . LEU A 1 92 ? -3.465 4.866 9.972 1.00 95.00 92 LEU A C 1
ATOM 704 O O . LEU A 1 92 ? -3.993 3.755 10.047 1.00 95.00 92 LEU A O 1
ATOM 708 N N . VAL A 1 93 ? -4.169 5.994 10.036 1.00 95.50 93 VAL A N 1
ATOM 709 C CA . VAL A 1 93 ? -5.636 6.032 10.052 1.00 95.50 93 VAL A CA 1
ATOM 710 C C . VAL A 1 93 ? -6.120 6.039 8.603 1.00 95.50 93 VAL A C 1
ATOM 712 O O . VAL A 1 93 ? -6.143 7.080 7.954 1.00 95.50 93 VAL A O 1
ATOM 715 N N . LEU A 1 94 ? -6.458 4.859 8.085 1.00 94.69 94 LEU A N 1
ATOM 716 C CA . LEU A 1 94 ? -6.844 4.647 6.686 1.00 94.69 94 LEU A CA 1
ATOM 717 C C . LEU A 1 94 ? -8.305 4.218 6.590 1.00 94.69 94 LEU A C 1
ATOM 719 O O . LEU A 1 94 ? -8.794 3.479 7.449 1.00 94.69 94 LEU A O 1
ATOM 723 N N . LYS A 1 95 ? -8.992 4.619 5.518 1.00 94.44 95 LYS A N 1
ATOM 724 C CA . LYS A 1 95 ? -10.340 4.128 5.205 1.00 94.44 95 LYS A CA 1
ATOM 725 C C . LYS A 1 95 ? -10.280 2.981 4.188 1.00 94.44 95 LYS A C 1
ATOM 727 O O . LYS A 1 95 ? -9.883 3.206 3.047 1.00 94.44 95 LYS A O 1
ATOM 732 N N . PRO A 1 96 ? -10.684 1.750 4.556 1.00 91.44 96 PRO A N 1
ATOM 733 C CA . PRO A 1 96 ? -10.759 0.646 3.603 1.00 91.44 96 PRO A CA 1
ATOM 734 C C . PRO A 1 96 ? -11.752 0.903 2.448 1.00 91.44 96 PRO A C 1
ATOM 736 O O . PRO A 1 96 ? -12.704 1.669 2.630 1.00 91.44 96 PRO A O 1
ATOM 739 N N . PRO A 1 97 ? -11.587 0.232 1.289 1.00 94.56 97 PRO A N 1
ATOM 740 C CA . PRO A 1 97 ? -10.439 -0.604 0.929 1.00 94.56 97 PRO A CA 1
ATOM 741 C C . PRO A 1 97 ? -9.151 0.212 0.755 1.00 94.56 97 PRO A C 1
ATOM 743 O O . PRO A 1 97 ? -9.182 1.378 0.374 1.00 94.56 97 PRO A O 1
ATOM 746 N N . VAL A 1 98 ? -8.018 -0.424 1.049 1.00 96.81 98 VAL A N 1
ATOM 747 C CA . VAL A 1 98 ? -6.686 0.174 0.919 1.00 96.81 98 VAL A CA 1
ATOM 748 C C . VAL A 1 98 ? -5.903 -0.615 -0.121 1.00 96.81 98 VAL A C 1
ATOM 750 O O . VAL A 1 98 ? -5.929 -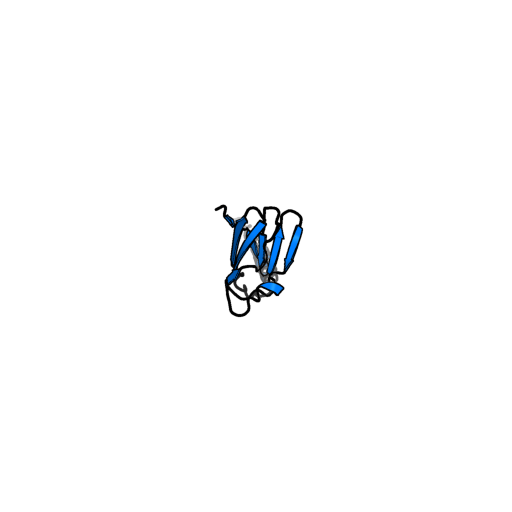1.848 -0.120 1.00 96.81 98 VAL A O 1
ATOM 753 N N . TYR A 1 99 ? -5.192 0.093 -0.989 1.00 97.06 99 TYR A N 1
ATOM 754 C CA . TYR A 1 99 ? -4.415 -0.481 -2.080 1.00 97.06 99 TYR A CA 1
ATOM 755 C C . TYR A 1 99 ? -2.984 0.034 -2.050 1.00 97.06 99 TYR A C 1
ATOM 757 O O . TYR A 1 99 ? -2.730 1.197 -1.751 1.00 97.06 99 TYR A O 1
ATOM 765 N N . MET A 1 100 ? -2.045 -0.823 -2.425 1.00 96.81 100 MET A N 1
ATOM 766 C CA . MET A 1 100 ? -0.674 -0.439 -2.718 1.00 96.81 100 MET A CA 1
ATOM 767 C C . MET A 1 100 ? -0.468 -0.425 -4.231 1.00 96.81 100 MET A C 1
ATOM 769 O O . MET A 1 100 ? -0.808 -1.384 -4.917 1.00 96.81 100 MET A O 1
ATOM 773 N N . TYR A 1 101 ? 0.106 0.656 -4.745 1.00 95.56 101 TYR A N 1
ATOM 774 C CA . TYR A 1 101 ? 0.532 0.778 -6.132 1.00 95.56 101 TYR A CA 1
ATOM 775 C C . TYR A 1 101 ? 2.048 0.617 -6.217 1.00 95.56 101 TYR A C 1
ATOM 777 O O . TYR A 1 101 ? 2.772 1.377 -5.570 1.00 95.56 101 TYR A O 1
ATOM 785 N N . ILE A 1 102 ? 2.519 -0.320 -7.041 1.00 94.56 102 ILE A N 1
ATOM 786 C CA . ILE A 1 102 ? 3.940 -0.579 -7.290 1.00 94.56 102 ILE A CA 1
ATOM 787 C C . ILE A 1 102 ? 4.206 -0.563 -8.792 1.00 94.56 102 ILE A C 1
ATOM 789 O O . ILE A 1 102 ? 3.802 -1.486 -9.492 1.00 94.56 102 ILE A O 1
ATOM 793 N N . ASP A 1 103 ? 4.890 0.463 -9.300 1.00 92.12 103 ASP A N 1
ATOM 794 C CA . ASP A 1 103 ? 5.333 0.529 -10.707 1.00 92.12 103 ASP A CA 1
ATOM 795 C C . ASP A 1 103 ? 4.258 0.170 -11.764 1.00 92.12 103 ASP A C 1
ATOM 797 O O . ASP A 1 103 ? 4.566 -0.438 -12.785 1.00 92.12 103 ASP A O 1
ATOM 801 N N . GLY A 1 104 ? 2.987 0.516 -11.534 1.00 90.12 104 GLY A N 1
ATOM 802 C CA . GLY A 1 104 ? 1.877 0.176 -12.445 1.00 90.12 104 GLY A CA 1
ATOM 803 C C . GLY A 1 104 ? 0.996 -0.984 -11.985 1.00 90.12 104 GLY A C 1
ATOM 804 O O . GLY A 1 104 ? -0.061 -1.206 -12.568 1.00 90.12 104 GLY A O 1
ATOM 805 N N . VAL A 1 105 ? 1.388 -1.700 -10.932 1.00 92.38 105 VAL A N 1
ATOM 806 C CA . VAL A 1 105 ? 0.664 -2.851 -10.378 1.00 92.38 105 VAL A CA 1
ATOM 807 C C . VAL A 1 105 ? -0.112 -2.438 -9.133 1.00 92.38 105 VAL A C 1
ATOM 809 O O . VAL A 1 105 ? 0.438 -1.785 -8.249 1.00 92.38 105 VAL A O 1
ATOM 812 N N . ILE A 1 106 ? -1.381 -2.839 -9.042 1.00 93.75 106 ILE A N 1
ATOM 813 C CA . ILE A 1 106 ? -2.245 -2.580 -7.882 1.00 93.75 106 ILE A CA 1
ATOM 814 C C . ILE A 1 106 ? -2.353 -3.851 -7.041 1.00 93.75 106 ILE A C 1
ATOM 816 O O . ILE A 1 106 ? -2.681 -4.919 -7.554 1.00 93.75 106 ILE A O 1
ATOM 820 N N . ILE A 1 107 ? -2.112 -3.720 -5.740 1.00 95.31 107 ILE A N 1
ATOM 821 C CA . ILE A 1 107 ? -2.167 -4.807 -4.764 1.00 95.31 107 ILE A CA 1
ATOM 822 C C . ILE A 1 107 ? -3.166 -4.424 -3.678 1.00 95.31 107 ILE A C 1
ATOM 824 O O . ILE A 1 107 ? -2.998 -3.409 -3.002 1.00 95.31 107 ILE A O 1
ATOM 828 N N . ALA A 1 108 ? -4.221 -5.220 -3.517 1.00 95.69 108 ALA A N 1
ATOM 829 C CA . ALA A 1 108 ? -5.196 -5.012 -2.453 1.00 95.69 108 ALA A CA 1
ATOM 830 C C . ALA A 1 108 ? -4.581 -5.338 -1.086 1.00 95.69 108 ALA A C 1
ATOM 832 O O . ALA A 1 108 ? -3.894 -6.347 -0.925 1.00 95.69 108 ALA A O 1
ATOM 833 N N . GLY A 1 109 ? -4.838 -4.478 -0.103 1.00 93.94 109 GLY A N 1
ATOM 834 C CA . GLY A 1 109 ? -4.426 -4.703 1.273 1.00 93.94 109 GLY A CA 1
ATOM 835 C C . GLY A 1 109 ? -5.257 -5.789 1.937 1.00 93.94 109 GLY A C 1
ATOM 836 O O . GLY A 1 109 ? -6.487 -5.762 1.891 1.00 93.94 109 GLY A O 1
ATOM 837 N N . VAL A 1 110 ? -4.581 -6.722 2.600 1.00 95.00 110 VAL A N 1
ATOM 838 C CA . VAL A 1 110 ? -5.215 -7.716 3.463 1.00 95.00 110 VAL A CA 1
ATOM 839 C C . VAL A 1 110 ? -5.317 -7.128 4.863 1.00 95.00 110 VAL A C 1
ATOM 841 O O . VAL A 1 110 ? -4.304 -6.852 5.510 1.00 95.00 110 VAL A O 1
ATOM 844 N N . VAL A 1 111 ? -6.547 -6.922 5.331 1.00 91.31 111 VAL A N 1
ATOM 845 C CA . VAL A 1 111 ? -6.801 -6.484 6.705 1.00 91.31 111 VAL A CA 1
ATOM 846 C C . VAL A 1 111 ? -6.732 -7.693 7.626 1.00 91.31 111 VAL A C 1
ATOM 848 O O . VAL A 1 111 ? -7.4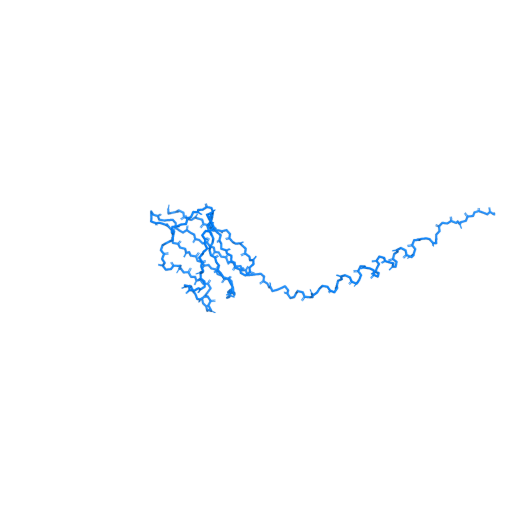77 -8.654 7.451 1.00 91.31 111 VAL A O 1
ATOM 851 N N . VAL A 1 112 ? -5.846 -7.624 8.614 1.00 90.12 112 VAL A N 1
ATOM 852 C CA . VAL A 1 112 ? -5.705 -8.636 9.660 1.00 90.12 112 VAL A CA 1
ATOM 853 C C . VAL A 1 112 ? -6.223 -8.025 10.955 1.00 90.12 112 VAL A C 1
ATOM 855 O O . VAL A 1 112 ? -5.657 -7.053 11.461 1.00 90.12 112 VAL A O 1
ATOM 858 N N . SER A 1 113 ? -7.323 -8.571 11.463 1.00 80.62 113 SER A N 1
ATOM 859 C CA . SER A 1 113 ? -7.790 -8.281 12.818 1.00 80.62 113 SER A CA 1
ATOM 860 C C . SER A 1 113 ? -7.062 -9.210 13.797 1.00 80.62 113 SER A C 1
ATOM 862 O O . SER A 1 113 ? -6.858 -10.373 13.441 1.00 80.62 113 SER A O 1
ATOM 864 N N . PRO A 1 114 ? -6.642 -8.720 14.975 1.00 59.94 114 PRO A N 1
ATOM 865 C CA . PRO A 1 114 ? -6.150 -9.580 16.048 1.00 59.94 114 PRO A CA 1
ATOM 866 C C . PRO A 1 114 ? -7.226 -10.547 16.557 1.00 59.94 114 PRO A C 1
ATOM 868 O O . PRO A 1 114 ? -8.432 -10.246 16.383 1.00 59.94 114 PRO A O 1
#

Organism: NCBI:txid768672

pLDDT: mean 78.59, std 20.47, range [39.94, 97.06]